Protein AF-A0A7J9HI27-F1 (afdb_monomer)

Radius of gyration: 11.56 Å; Cα contacts (8 Å, |Δi|>4): 61; chains: 1; bounding box: 21×19×30 Å

Mean predicted aligned error: 1.72 Å

Organism: NCBI:txid34285

Solvent-accessible surface area (backbone atoms only — not comparable to full-atom values): 3287 Å² total; per-residue (Å²): 107,46,45,39,14,37,84,54,68,91,49,64,36,75,53,62,72,38,86,89,38,62,34,66,90,82,47,54,73,65,54,54,50,50,53,52,52,55,35,47,78,72,72,44,88,85,80,79,64,82,88,131

Foldseek 3Di:
DLQAADPPVVCVNQHHDHQPAGHPPVHHPVVVVVVCVVCVVVVHDDDDDHHD

pLDDT: mean 98.19, std 1.06, range [92.12, 98.88]

Nearest PDB structures (foldseek):
  7ml5-assembly1_A  TM=1.010E+00  e=1.540E-05  Oryza sativa Japonica Group
  5e6z-assembly4_D  TM=9.888E-01  e=1.432E-03  Escherichia coli O139:H28 str. E24377A
  8sdb-assembly3_C  TM=9.858E-01  e=1.330E-03  Escherichia coli
  4lq1-assembly2_B  TM=9.954E-01  e=1.662E-03  Escherichia coli
  5e70-assembly4_D  TM=9.926E-01  e=1.928E-03  Escherichia coli O139:H28 str. E24377A

Structure (mmCIF, N/CA/C/O backbone):
data_AF-A0A7J9HI27-F1
#
_entry.id   AF-A0A7J9HI27-F1
#
loop_
_atom_site.group_PDB
_atom_site.id
_atom_site.type_symbol
_atom_site.label_atom_id
_atom_site.label_alt_id
_atom_site.label_comp_id
_atom_site.label_asym_id
_atom_site.label_entity_id
_atom_site.label_seq_id
_atom_site.pdbx_PDB_ins_code
_atom_site.Cartn_x
_atom_site.Cartn_y
_atom_site.Cartn_z
_atom_site.occupancy
_atom_site.B_iso_or_equiv
_atom_site.auth_seq_id
_atom_site.auth_comp_id
_atom_site.auth_asym_id
_atom_site.auth_atom_id
_atom_site.pdbx_PDB_model_num
ATOM 1 N N . MET A 1 1 ? -2.529 5.728 -2.283 1.00 94.56 1 MET A N 1
ATOM 2 C CA . MET A 1 1 ? -2.002 5.918 -3.652 1.00 94.56 1 MET A CA 1
ATOM 3 C C . MET A 1 1 ? -0.565 5.417 -3.778 1.00 94.56 1 MET A C 1
ATOM 5 O O . MET A 1 1 ? 0.122 5.343 -2.766 1.00 94.56 1 MET A O 1
ATOM 9 N N . ALA A 1 2 ? -0.127 5.073 -4.997 1.00 97.50 2 ALA A N 1
ATOM 10 C CA . ALA A 1 2 ? 1.242 4.639 -5.328 1.00 97.50 2 ALA A CA 1
ATOM 11 C C . ALA A 1 2 ? 1.768 3.399 -4.564 1.00 97.50 2 ALA A C 1
ATOM 13 O O . ALA A 1 2 ? 2.962 3.293 -4.292 1.00 97.50 2 ALA A O 1
ATOM 14 N N . ILE A 1 3 ? 0.876 2.457 -4.226 1.00 98.56 3 ILE A N 1
ATOM 15 C CA . ILE A 1 3 ? 1.239 1.225 -3.506 1.00 98.56 3 ILE A CA 1
ATOM 16 C C . ILE A 1 3 ? 1.815 0.165 -4.443 1.00 98.56 3 ILE A C 1
ATOM 18 O O . ILE A 1 3 ? 2.850 -0.406 -4.120 1.00 98.56 3 ILE A O 1
ATOM 22 N N . GLN A 1 4 ? 1.180 -0.094 -5.589 1.00 98.62 4 GLN A N 1
ATOM 23 C CA . GLN A 1 4 ? 1.710 -1.040 -6.576 1.00 98.62 4 GLN A CA 1
ATOM 24 C C . GLN A 1 4 ? 3.058 -0.537 -7.110 1.00 98.62 4 GLN A C 1
ATOM 26 O O . GLN A 1 4 ? 3.236 0.664 -7.334 1.00 98.62 4 GLN A O 1
ATOM 31 N N . GLU A 1 5 ? 4.017 -1.440 -7.301 1.00 98.62 5 GLU A N 1
ATOM 32 C CA . GLU A 1 5 ? 5.368 -1.066 -7.708 1.00 98.62 5 GLU A CA 1
ATOM 33 C C . GLU A 1 5 ? 5.380 -0.392 -9.081 1.00 98.62 5 GLU A C 1
ATOM 35 O O . GLU A 1 5 ? 4.778 -0.873 -10.046 1.00 98.62 5 GLU A O 1
ATOM 40 N N . HIS A 1 6 ? 6.122 0.707 -9.164 1.00 98.50 6 HIS A N 1
ATOM 41 C CA . HIS A 1 6 ? 6.219 1.566 -10.333 1.00 98.50 6 HIS A CA 1
ATOM 42 C C . HIS A 1 6 ? 7.634 2.151 -10.418 1.00 98.50 6 HIS A C 1
ATOM 44 O O . HIS A 1 6 ? 8.119 2.850 -9.523 1.00 98.50 6 HIS A O 1
ATOM 50 N N . SER A 1 7 ? 8.320 1.889 -11.530 1.00 98.19 7 SER A N 1
ATOM 51 C CA . SER A 1 7 ? 9.704 2.344 -11.722 1.00 98.19 7 SER A CA 1
ATOM 52 C C . SER A 1 7 ? 9.806 3.871 -11.822 1.00 98.19 7 SER A C 1
ATOM 54 O O . SER A 1 7 ? 10.694 4.487 -11.217 1.00 98.19 7 SER A O 1
ATOM 56 N N . TYR A 1 8 ? 8.871 4.497 -12.542 1.00 98.44 8 TYR A N 1
ATOM 57 C CA . TYR A 1 8 ? 8.835 5.939 -12.751 1.00 98.44 8 TYR A CA 1
ATOM 58 C C . TYR A 1 8 ? 8.136 6.646 -11.587 1.00 98.44 8 TYR A C 1
ATOM 60 O O . TYR A 1 8 ? 6.915 6.763 -11.562 1.00 98.44 8 TYR A O 1
ATOM 68 N N . TYR A 1 9 ? 8.910 7.153 -10.626 1.00 98.19 9 TYR A N 1
ATOM 69 C CA . TYR A 1 9 ? 8.372 7.780 -9.410 1.00 98.19 9 TYR A CA 1
ATOM 70 C C . TYR A 1 9 ? 7.452 8.982 -9.691 1.00 98.19 9 TYR A C 1
ATOM 72 O O . TYR A 1 9 ? 6.415 9.142 -9.054 1.00 98.19 9 TYR A O 1
ATOM 80 N N . ALA A 1 10 ? 7.771 9.787 -10.708 1.00 98.25 10 ALA A N 1
ATOM 81 C CA . ALA A 1 10 ? 6.934 10.923 -11.099 1.00 98.25 10 ALA A CA 1
ATOM 82 C C . ALA A 1 10 ? 5.632 10.517 -11.822 1.00 98.25 10 ALA A C 1
ATOM 84 O O . ALA A 1 10 ? 4.797 11.378 -12.074 1.00 98.25 10 ALA A O 1
ATOM 85 N N . SER A 1 11 ? 5.411 9.220 -12.093 1.00 98.00 11 SER A N 1
ATOM 86 C CA . SER A 1 11 ? 4.088 8.718 -12.499 1.00 98.00 11 SER A CA 1
ATOM 87 C C . SER A 1 11 ? 3.060 8.783 -11.378 1.00 98.00 11 SER A C 1
ATOM 89 O O . SER A 1 11 ? 1.891 8.529 -11.633 1.00 98.00 11 SER A O 1
ATOM 91 N N . PHE A 1 12 ? 3.482 9.052 -10.137 1.00 97.94 12 PHE A N 1
ATOM 92 C CA . PHE A 1 12 ? 2.597 9.074 -8.975 1.00 97.94 12 PHE A CA 1
ATOM 93 C C . PHE A 1 12 ? 1.858 7.739 -8.743 1.00 97.94 12 PHE A C 1
ATOM 95 O O . PHE A 1 12 ? 0.764 7.703 -8.184 1.00 97.94 12 PHE A O 1
ATOM 102 N N . GLY A 1 13 ? 2.460 6.628 -9.184 1.00 97.88 13 GLY A N 1
ATOM 103 C CA . GLY A 1 13 ? 1.889 5.286 -9.082 1.00 97.88 13 GLY A CA 1
ATOM 104 C C . GLY A 1 13 ? 1.019 4.854 -10.261 1.00 97.88 13 GLY A C 1
ATOM 105 O O . GLY A 1 13 ? 0.570 3.714 -10.274 1.00 97.88 13 GLY A O 1
ATOM 106 N N . TYR A 1 14 ? 0.796 5.713 -11.261 1.00 98.31 14 TYR A N 1
ATOM 107 C CA . TYR A 1 14 ? -0.073 5.387 -12.398 1.00 98.31 14 TYR A CA 1
ATOM 108 C C . TYR A 1 14 ? 0.596 4.509 -13.464 1.00 98.31 14 TYR A C 1
ATOM 110 O O . TYR A 1 14 ? -0.092 3.936 -14.301 1.00 98.31 14 TYR A O 1
ATOM 118 N N . HIS A 1 15 ? 1.928 4.392 -13.464 1.00 98.44 15 HIS A N 1
ATOM 119 C CA . HIS A 1 15 ? 2.665 3.546 -14.411 1.00 98.44 15 HIS A CA 1
ATOM 120 C C . HIS A 1 15 ? 3.209 2.302 -13.690 1.00 98.44 15 HIS A C 1
ATOM 122 O O . HIS A 1 15 ? 4.404 2.215 -13.393 1.00 98.44 15 HIS A O 1
ATOM 128 N N . VAL A 1 16 ? 2.316 1.361 -13.369 1.00 98.38 16 VAL A N 1
ATOM 129 C CA . VAL A 1 16 ? 2.638 0.128 -12.631 1.00 98.38 16 VAL A CA 1
ATOM 130 C C . VAL A 1 16 ? 3.529 -0.797 -13.465 1.00 98.38 16 VAL A C 1
ATOM 132 O O . VAL A 1 16 ? 3.281 -1.024 -14.646 1.00 98.38 16 VAL A O 1
ATOM 135 N N . THR A 1 17 ? 4.567 -1.353 -12.838 1.00 98.31 17 THR A N 1
ATOM 136 C CA . THR A 1 17 ? 5.497 -2.308 -13.463 1.00 98.31 17 THR A CA 1
ATOM 137 C C . THR A 1 17 ? 5.417 -3.706 -12.860 1.00 98.31 17 THR A C 1
ATOM 139 O O . THR A 1 17 ? 5.529 -4.678 -13.599 1.00 98.31 17 THR A O 1
ATOM 142 N N . ASN A 1 18 ? 5.198 -3.834 -11.543 1.00 98.12 18 ASN A N 1
ATOM 143 C CA . ASN A 1 18 ? 5.003 -5.135 -10.889 1.00 98.12 18 ASN A CA 1
ATOM 144 C C . ASN A 1 18 ? 3.695 -5.122 -10.087 1.00 98.12 18 ASN A C 1
ATOM 146 O O . ASN A 1 18 ? 3.659 -4.673 -8.945 1.00 98.12 18 ASN A O 1
ATOM 150 N N . PHE A 1 19 ? 2.620 -5.646 -10.680 1.00 97.94 19 PHE A N 1
ATOM 151 C CA . PHE A 1 19 ? 1.249 -5.534 -10.157 1.00 97.94 19 PHE A CA 1
ATOM 152 C C . PHE A 1 19 ? 1.030 -6.111 -8.753 1.00 97.94 19 PHE A C 1
ATOM 154 O O . PHE A 1 19 ? 0.156 -5.629 -8.035 1.00 97.94 19 PHE A O 1
ATOM 161 N N . PHE A 1 20 ? 1.811 -7.1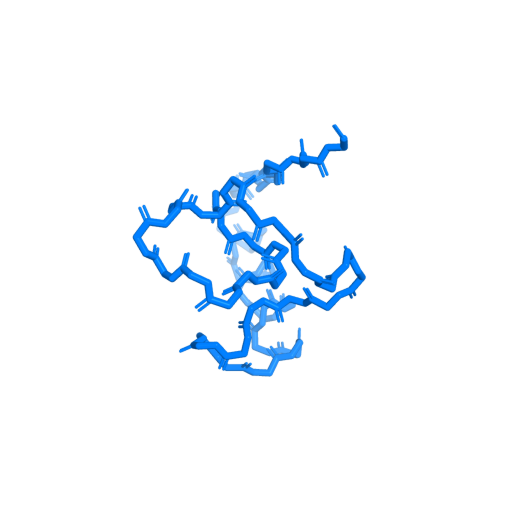24 -8.368 1.00 98.12 20 PHE A N 1
ATOM 162 C CA . PHE A 1 20 ? 1.680 -7.833 -7.090 1.00 98.12 20 PHE A CA 1
ATOM 163 C C . PHE A 1 20 ? 2.736 -7.435 -6.051 1.00 98.12 20 PHE A C 1
ATOM 165 O O . PHE A 1 20 ? 2.720 -7.958 -4.939 1.00 98.12 20 PHE A O 1
ATOM 172 N N . ALA A 1 21 ? 3.665 -6.542 -6.401 1.00 98.25 21 ALA A N 1
ATOM 173 C CA . ALA A 1 21 ? 4.694 -6.075 -5.482 1.00 98.25 21 ALA A CA 1
ATOM 174 C C . ALA A 1 21 ? 4.317 -4.686 -4.939 1.00 98.25 21 ALA A C 1
ATOM 176 O O . ALA A 1 21 ? 3.955 -3.815 -5.735 1.00 98.25 21 ALA A O 1
ATOM 177 N N . PRO A 1 22 ? 4.407 -4.447 -3.619 1.00 98.44 22 PRO A N 1
ATOM 178 C CA . PRO A 1 22 ? 4.353 -3.094 -3.085 1.00 98.44 22 PRO A CA 1
ATOM 179 C C . PRO A 1 22 ? 5.627 -2.329 -3.466 1.00 98.44 22 PRO A C 1
ATOM 181 O O . PRO A 1 22 ? 6.683 -2.943 -3.629 1.00 98.44 22 PRO A O 1
ATOM 184 N N . SER A 1 23 ? 5.548 -1.001 -3.593 1.00 98.50 23 SER A N 1
ATOM 185 C CA . SER A 1 23 ? 6.714 -0.204 -3.976 1.00 98.50 23 SER A CA 1
ATOM 186 C C . SER A 1 23 ? 7.839 -0.324 -2.951 1.00 98.50 23 SER A C 1
ATOM 188 O O . SER A 1 23 ? 7.686 0.067 -1.791 1.00 98.50 23 SER A O 1
ATOM 190 N N . SER A 1 24 ? 9.004 -0.792 -3.400 1.00 98.25 24 SER A N 1
ATOM 191 C CA . SER A 1 24 ? 10.171 -1.020 -2.544 1.00 98.25 24 SER A CA 1
ATOM 192 C C . SER A 1 24 ? 10.787 0.274 -2.000 1.00 98.25 24 SER A C 1
ATOM 194 O O . SER A 1 24 ? 11.690 0.238 -1.167 1.00 98.25 24 SER A O 1
ATOM 196 N N . ARG A 1 25 ? 10.333 1.440 -2.482 1.00 98.25 25 ARG A N 1
ATOM 197 C CA 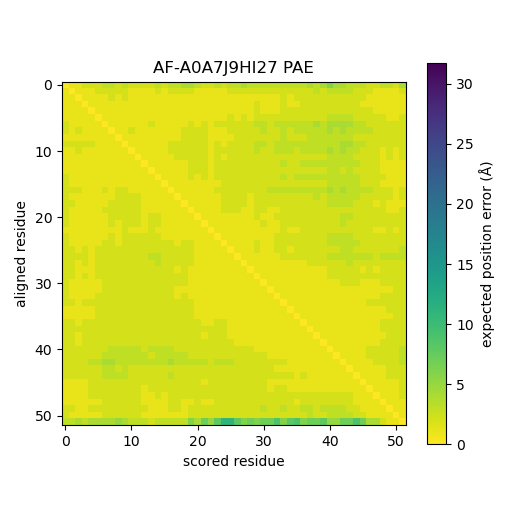. ARG A 1 25 ? 10.810 2.766 -2.058 1.00 98.25 25 ARG A CA 1
ATOM 198 C C . ARG A 1 25 ? 10.474 3.085 -0.601 1.00 98.25 25 ARG A C 1
ATOM 200 O O . ARG A 1 25 ? 11.155 3.918 -0.011 1.00 98.25 25 ARG A O 1
ATOM 207 N N . PHE A 1 26 ? 9.445 2.448 -0.043 1.00 97.88 26 PHE A N 1
ATOM 208 C CA . PHE A 1 26 ? 8.937 2.733 1.304 1.00 97.88 26 PHE A CA 1
ATOM 209 C C . PHE A 1 26 ? 9.217 1.617 2.316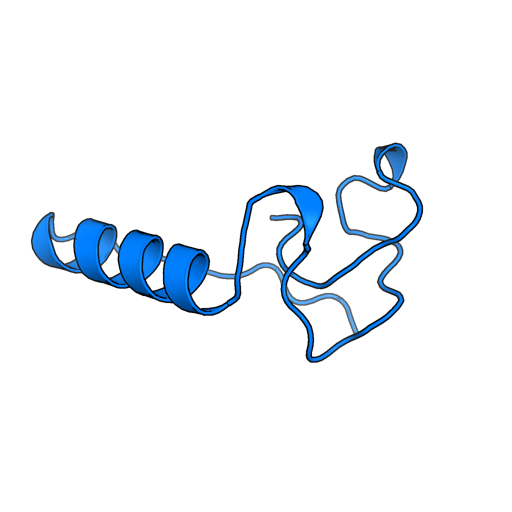 1.00 97.88 26 PHE A C 1
ATOM 211 O O . PHE A 1 26 ? 8.764 1.706 3.453 1.00 97.88 26 PHE A O 1
ATOM 218 N N . GLY A 1 27 ? 9.974 0.592 1.918 1.00 98.12 27 GLY A N 1
ATOM 219 C CA . GLY A 1 27 ? 10.327 -0.537 2.771 1.00 98.12 27 GLY A CA 1
ATOM 220 C C . GLY A 1 27 ? 9.957 -1.878 2.151 1.00 98.12 27 GLY A C 1
ATOM 221 O O . GLY A 1 27 ? 9.847 -2.029 0.932 1.00 98.12 27 GLY A O 1
ATOM 222 N N . THR A 1 28 ? 9.810 -2.869 3.017 1.00 98.56 28 THR A N 1
ATOM 223 C CA . THR A 1 28 ? 9.448 -4.242 2.673 1.00 98.56 28 THR A CA 1
ATOM 224 C C . THR A 1 28 ? 7.926 -4.426 2.634 1.00 98.56 28 THR A C 1
ATOM 226 O O . THR A 1 28 ? 7.174 -3.605 3.165 1.00 98.56 28 THR A O 1
ATOM 229 N N . PRO A 1 29 ? 7.426 -5.536 2.063 1.00 98.56 29 PRO A N 1
ATOM 230 C CA . PRO A 1 29 ? 6.012 -5.883 2.173 1.00 98.56 29 PRO A CA 1
ATOM 231 C C . PRO A 1 29 ? 5.505 -5.997 3.619 1.00 98.56 29 PRO A C 1
ATOM 233 O O . PRO A 1 29 ? 4.334 -5.718 3.866 1.00 98.56 29 PRO A O 1
ATOM 236 N N . ASP A 1 30 ? 6.357 -6.387 4.573 1.00 98.75 30 ASP A N 1
ATOM 237 C CA . ASP A 1 30 ? 5.971 -6.491 5.985 1.00 98.75 30 ASP A CA 1
ATOM 238 C C . ASP A 1 30 ? 5.848 -5.115 6.654 1.00 98.75 30 ASP A C 1
ATOM 240 O O . ASP A 1 30 ? 4.971 -4.926 7.496 1.00 98.75 30 ASP A O 1
ATOM 244 N N . ASP A 1 31 ? 6.624 -4.120 6.212 1.00 98.69 31 ASP A N 1
ATOM 245 C CA . ASP A 1 31 ? 6.462 -2.732 6.664 1.00 98.69 31 ASP A CA 1
ATOM 246 C C . ASP A 1 31 ? 5.104 -2.159 6.225 1.00 98.69 31 ASP A C 1
ATOM 248 O O . ASP A 1 31 ? 4.431 -1.479 7.002 1.00 98.69 31 ASP A O 1
ATOM 252 N N . LEU A 1 32 ? 4.645 -2.492 5.009 1.00 98.69 32 LEU A N 1
ATOM 253 C CA . LEU A 1 32 ? 3.306 -2.116 4.544 1.00 98.69 32 LEU A CA 1
ATOM 254 C C . LEU A 1 32 ? 2.200 -2.800 5.365 1.00 98.69 32 LEU A C 1
ATOM 256 O O . LEU A 1 32 ? 1.215 -2.146 5.706 1.00 98.69 32 LEU A O 1
ATOM 260 N N . LYS A 1 33 ? 2.357 -4.085 5.714 1.00 98.75 33 LYS A N 1
ATOM 261 C CA . LYS A 1 33 ? 1.410 -4.782 6.608 1.00 98.75 33 LYS A CA 1
ATOM 262 C C . LYS A 1 33 ? 1.344 -4.098 7.972 1.00 98.75 33 LYS A C 1
ATOM 264 O O . LYS A 1 33 ? 0.254 -3.779 8.427 1.00 98.75 33 LYS A O 1
ATOM 269 N N . SER A 1 34 ? 2.501 -3.793 8.562 1.00 98.75 34 SER A N 1
ATOM 270 C CA . SER A 1 34 ? 2.606 -3.096 9.849 1.00 98.75 34 SER A CA 1
ATOM 271 C C . SER A 1 34 ? 1.925 -1.721 9.826 1.00 98.75 34 SER A C 1
ATOM 273 O O . SER A 1 34 ? 1.200 -1.369 10.756 1.00 98.75 34 SER A O 1
ATOM 275 N N . LEU A 1 35 ? 2.075 -0.960 8.735 1.00 98.75 35 LEU A N 1
ATOM 276 C CA . LEU A 1 35 ? 1.365 0.310 8.542 1.00 98.75 35 LEU A CA 1
ATOM 277 C C . LEU A 1 35 ? -0.157 0.122 8.550 1.00 98.75 35 LEU A C 1
ATOM 279 O 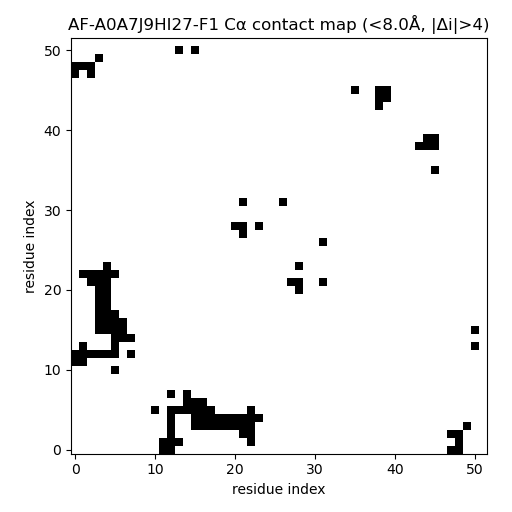O . LEU A 1 35 ? -0.865 0.889 9.205 1.00 98.75 35 LEU A O 1
ATOM 283 N N . ILE A 1 36 ? -0.659 -0.878 7.821 1.00 98.75 36 ILE A N 1
ATOM 284 C CA . ILE A 1 36 ? -2.094 -1.176 7.728 1.00 98.75 36 ILE A CA 1
ATOM 285 C C . ILE A 1 36 ? -2.635 -1.628 9.089 1.00 98.75 36 ILE A C 1
ATOM 287 O O . ILE A 1 36 ? -3.654 -1.107 9.540 1.00 98.75 36 ILE A O 1
ATOM 291 N N . ASP A 1 37 ? -1.935 -2.533 9.772 1.00 98.88 37 ASP A N 1
ATOM 292 C CA . ASP A 1 37 ? -2.311 -3.011 11.104 1.00 98.88 37 ASP A CA 1
ATOM 293 C C . ASP A 1 37 ? -2.370 -1.852 12.102 1.00 98.88 37 ASP A C 1
ATOM 295 O O . ASP A 1 37 ? -3.365 -1.681 12.810 1.00 98.88 37 ASP A O 1
ATOM 299 N N . ARG A 1 38 ? -1.364 -0.970 12.086 1.00 98.88 38 ARG A N 1
ATOM 300 C CA . ARG A 1 38 ? -1.3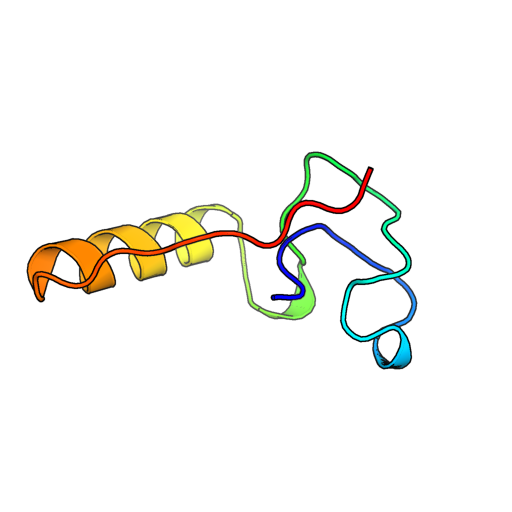42 0.209 12.953 1.00 98.88 38 ARG A CA 1
ATOM 301 C C . ARG A 1 38 ? -2.483 1.182 12.656 1.00 98.88 38 ARG A C 1
ATOM 303 O O . ARG A 1 38 ? -3.017 1.794 13.581 1.00 98.88 38 ARG A O 1
ATOM 310 N N . ALA A 1 39 ? -2.870 1.344 11.392 1.00 98.81 39 ALA A N 1
ATOM 311 C CA . ALA A 1 39 ? -4.030 2.152 11.027 1.00 98.81 39 ALA A CA 1
ATOM 312 C C . ALA A 1 39 ? -5.331 1.541 11.578 1.00 98.81 39 ALA A C 1
ATOM 314 O O . ALA A 1 39 ? -6.144 2.258 12.167 1.00 98.81 39 ALA A O 1
ATOM 315 N N . HIS A 1 40 ? -5.493 0.220 11.474 1.00 98.81 40 HIS A N 1
ATOM 316 C CA . HIS A 1 40 ? -6.656 -0.485 12.014 1.00 98.81 40 HIS A CA 1
ATOM 317 C C . HIS A 1 40 ? -6.742 -0.413 13.546 1.00 98.81 40 HIS A C 1
ATOM 319 O O . HIS A 1 40 ? -7.832 -0.204 14.075 1.00 98.81 40 HIS A O 1
ATOM 325 N N . GLU A 1 41 ? -5.620 -0.500 14.268 1.00 98.75 41 GLU A N 1
ATOM 326 C CA . GLU A 1 41 ? -5.576 -0.288 15.728 1.00 98.75 41 GLU A CA 1
ATOM 327 C C . GLU A 1 41 ? -6.095 1.095 16.145 1.00 98.75 41 GLU A C 1
ATOM 329 O O . GLU A 1 41 ? -6.644 1.262 17.234 1.00 98.75 41 GLU A O 1
ATOM 334 N N . LEU A 1 42 ? -5.927 2.094 15.277 1.00 98.81 42 LEU A N 1
ATOM 335 C CA . LEU A 1 42 ? -6.408 3.461 15.478 1.00 98.81 42 LEU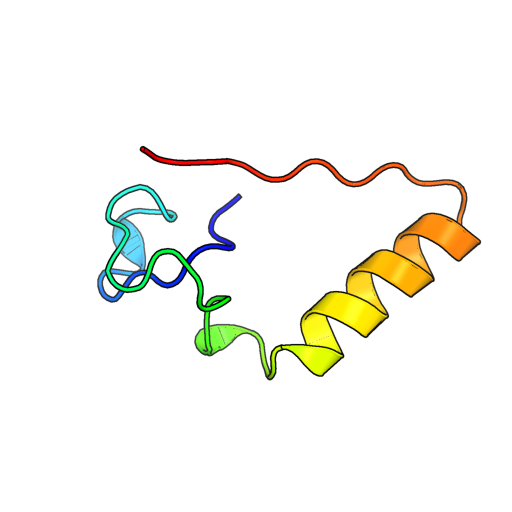 A CA 1
ATOM 336 C C . LEU A 1 42 ? -7.854 3.666 14.990 1.00 98.81 42 LEU A C 1
ATOM 338 O O . LEU A 1 42 ? -8.356 4.788 15.031 1.00 98.81 42 LEU A O 1
ATOM 342 N N . GLY A 1 43 ? -8.528 2.609 14.527 1.00 98.69 43 GLY A N 1
ATOM 343 C CA . GLY A 1 43 ? -9.887 2.675 13.985 1.00 98.69 43 GLY A CA 1
ATOM 344 C C . GLY A 1 43 ? -9.976 3.328 12.602 1.00 98.69 43 GLY A C 1
ATOM 345 O O . GLY A 1 43 ? -11.056 3.764 12.205 1.00 98.69 43 GLY A O 1
ATOM 346 N N . LEU A 1 44 ? -8.860 3.424 11.872 1.00 98.88 44 LEU A N 1
ATOM 347 C CA . LEU A 1 44 ? -8.807 4.007 10.532 1.00 98.88 44 LEU A CA 1
ATOM 348 C C . LEU A 1 44 ? -8.988 2.920 9.472 1.00 98.88 44 LEU A C 1
ATOM 350 O O . LEU A 1 44 ? -8.314 1.895 9.501 1.00 98.88 44 LEU A O 1
ATOM 354 N N . LEU A 1 45 ? -9.859 3.173 8.496 1.00 98.62 45 LEU A N 1
ATOM 355 C CA . LEU A 1 45 ? -9.975 2.335 7.304 1.00 98.62 45 LEU A CA 1
ATOM 356 C C . LEU A 1 45 ? -8.904 2.722 6.282 1.00 98.62 45 LEU A C 1
ATOM 358 O O . LEU A 1 45 ? -8.655 3.907 6.054 1.00 98.62 45 LEU A O 1
ATOM 362 N N . VAL A 1 46 ? -8.317 1.723 5.624 1.00 98.56 46 VAL A N 1
ATOM 363 C CA . VAL A 1 46 ? -7.321 1.916 4.564 1.00 98.56 46 VAL A CA 1
ATOM 364 C C . VAL A 1 46 ? -7.894 1.437 3.236 1.00 98.56 46 VAL A C 1
ATOM 366 O O . VAL A 1 46 ? -8.341 0.300 3.113 1.00 98.56 46 VAL A O 1
ATOM 369 N N . LEU A 1 47 ? -7.864 2.308 2.229 1.00 98.38 47 LEU A N 1
ATOM 370 C CA . LEU A 1 47 ? -8.234 1.985 0.852 1.00 98.38 47 LEU A CA 1
ATOM 371 C C . LEU A 1 47 ? -6.988 2.043 -0.034 1.00 98.38 47 LEU A C 1
ATOM 373 O O . LEU A 1 47 ? -6.111 2.883 0.173 1.00 98.38 47 LEU A O 1
ATOM 377 N N . MET A 1 48 ? -6.921 1.158 -1.027 1.00 98.06 48 MET A N 1
ATOM 378 C CA . MET A 1 48 ? -5.816 1.093 -1.980 1.00 98.06 48 MET A CA 1
ATOM 379 C C . MET A 1 48 ? -6.277 1.524 -3.371 1.00 98.06 48 MET A C 1
ATOM 381 O O . MET A 1 48 ? -7.262 1.008 -3.893 1.00 98.06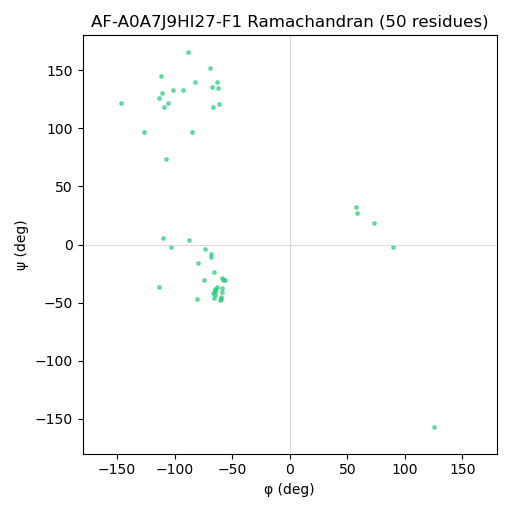 48 MET A O 1
ATOM 385 N N . ASP A 1 49 ? -5.525 2.429 -3.989 1.00 98.25 49 ASP A N 1
ATOM 386 C CA . ASP A 1 49 ? -5.627 2.737 -5.412 1.00 98.25 49 ASP A CA 1
ATOM 387 C C . ASP A 1 49 ? -5.174 1.530 -6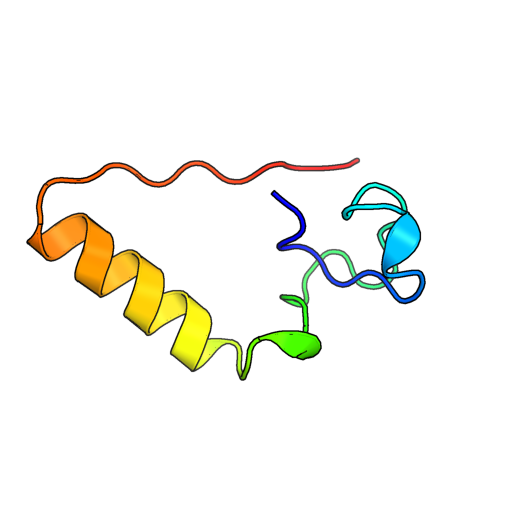.234 1.00 98.25 49 ASP A C 1
ATOM 389 O O . ASP A 1 49 ? -4.019 1.107 -6.140 1.00 98.25 49 ASP A O 1
ATOM 393 N N . ILE A 1 50 ? -6.089 0.991 -7.034 1.00 97.44 50 ILE A N 1
ATOM 394 C CA . ILE A 1 50 ? -5.828 -0.120 -7.946 1.00 97.44 50 ILE A CA 1
ATOM 395 C C . ILE A 1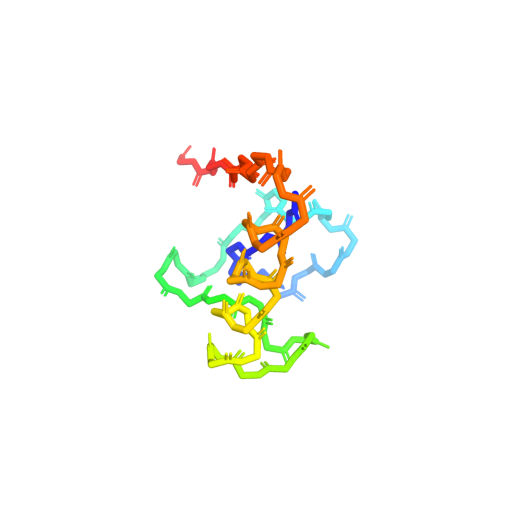 50 ? -5.767 0.441 -9.365 1.00 97.44 50 ILE A C 1
ATOM 397 O O . ILE A 1 50 ? -6.742 1.029 -9.833 1.00 97.44 50 ILE A O 1
ATOM 401 N N . VAL A 1 51 ? -4.643 0.232 -10.051 1.00 97.38 51 VAL A N 1
ATOM 402 C CA . VAL A 1 51 ? -4.457 0.588 -11.464 1.00 97.38 51 VAL A CA 1
ATOM 403 C C . VAL A 1 51 ? -4.412 -0.705 -12.288 1.00 97.38 51 VAL A C 1
ATOM 405 O O . VAL A 1 51 ? -3.542 -1.547 -12.055 1.00 97.38 51 VAL A O 1
ATOM 408 N N . HIS A 1 52 ? -5.366 -0.868 -13.213 1.00 92.12 52 HIS A N 1
ATOM 409 C CA . HIS A 1 52 ? -5.525 -2.021 -14.116 1.00 92.12 52 HIS A CA 1
ATOM 410 C C . HIS A 1 52 ? -5.485 -1.588 -15.580 1.00 92.12 52 HIS A C 1
ATOM 412 O O . HIS A 1 52 ? -6.076 -0.528 -15.889 1.00 92.12 52 HIS A O 1
#

Secondary structure (DSSP, 8-state):
---EE-S-GGGTT-S-SEEEEEPGGG--HHHHHHHHHHHHHTT---------

Sequence (52 aa):
MAIQEHSYYASFGYHVTNFFAPSSRFGTPDDLKSLIDRAHELGLLVLMDIVH

InterPro domains:
  IPR006047 Glycosyl hydrolase family 13, catalytic domain [PF00128] (10-51)
  IPR017853 Glycoside hydrolase superfamily [SSF51445] (1-52)